Protein AF-A0A517QPN3-F1 (afdb_monomer)

pLDDT: mean 78.94, std 19.62, range [38.91, 96.12]

Nearest PDB structures (foldseek):
  7pks-assembly1_b  TM=3.932E-01  e=9.766E+00  Homo sapiens

Mean predicted aligned error: 10.91 Å

Secondary structure (DSSP, 8-state):
-PPP----------------S---HHHHHHHHH-TT--HHHHHHHHHT-HHHHHHHHHHHHHHHHHTT--PPP-SHHHHHHHHHHHHHHHHHHHHHHHHHHHHHH--

Radius of gyration: 19.63 Å; Cα contacts (8 Å, |Δi|>4): 68; chains: 1; bounding box: 35×69×55 Å

Organism: NCBI:txid2527994

Solvent-accessible surface area (backbone atoms only — not comparable to full-atom values): 6639 Å² total; per-residue (Å²): 135,89,82,78,86,78,80,80,78,79,73,83,75,76,78,73,73,82,73,68,93,60,52,43,74,67,52,52,49,58,48,69,69,41,93,83,58,52,72,67,59,54,46,59,36,32,69,69,22,70,69,56,38,49,51,46,38,52,53,29,44,48,55,29,68,75,38,99,51,94,62,82,75,83,47,64,70,51,13,49,63,72,48,32,70,71,51,48,50,54,52,52,52,52,52,50,54,50,54,54,52,53,54,68,74,75,110

Foldseek 3Di:
DDDDDDPPPPDDPPPPPPPPPPLDLVSLLVLLPDPPHDLVVSLVSQVSPPVSLVQLQVVLQVLCVVDPHPDHQDHSSSSCVSCDSVNSSVSSVVVVVVVVVVVVVVD

Structure (mmCIF, N/CA/C/O backbone):
data_AF-A0A517QPN3-F1
#
_entry.id   AF-A0A517QPN3-F1
#
loop_
_atom_site.group_PDB
_atom_site.id
_atom_site.type_symbol
_atom_site.label_atom_id
_atom_site.label_alt_id
_atom_site.label_comp_id
_atom_site.label_asym_id
_atom_site.label_entity_id
_atom_site.label_seq_id
_atom_site.pdbx_PDB_ins_code
_atom_site.Cartn_x
_atom_site.Cartn_y
_atom_site.Cartn_z
_atom_site.occupancy
_atom_site.B_iso_or_equiv
_atom_site.auth_seq_id
_atom_site.auth_comp_id
_atom_site.auth_asym_id
_atom_site.auth_atom_id
_atom_site.pdbx_PDB_model_num
ATOM 1 N N . MET A 1 1 ? -7.296 -47.149 -39.257 1.00 42.31 1 MET A N 1
ATOM 2 C CA . MET A 1 1 ? -5.956 -46.741 -38.786 1.00 42.31 1 MET A CA 1
ATOM 3 C C . MET A 1 1 ? -6.120 -45.442 -38.018 1.00 42.31 1 MET A C 1
ATOM 5 O O . MET A 1 1 ? -6.507 -44.446 -38.612 1.00 42.31 1 MET A O 1
ATOM 9 N N . SER A 1 2 ? -5.961 -45.499 -36.696 1.00 39.97 2 SER A N 1
ATOM 10 C CA . SER A 1 2 ? -6.174 -44.370 -35.786 1.00 39.97 2 SER A CA 1
ATOM 11 C C . SER A 1 2 ? -5.034 -43.365 -35.898 1.00 39.97 2 SER A C 1
ATOM 13 O O . SER A 1 2 ? -3.879 -43.724 -35.672 1.00 39.97 2 SER A O 1
ATOM 15 N N . ILE A 1 3 ? -5.358 -42.112 -36.208 1.00 51.44 3 ILE A N 1
ATOM 16 C CA . ILE A 1 3 ? -4.407 -41.003 -36.136 1.00 51.44 3 ILE A CA 1
ATOM 17 C C . ILE A 1 3 ? -4.651 -40.308 -34.797 1.00 51.44 3 ILE A C 1
ATOM 19 O O . ILE A 1 3 ? -5.764 -39.904 -34.472 1.00 51.44 3 ILE A O 1
ATOM 23 N N . LYS A 1 4 ? -3.605 -40.323 -33.975 1.00 44.41 4 LYS A N 1
ATOM 24 C CA . LYS A 1 4 ? -3.594 -39.961 -32.559 1.00 44.41 4 LYS A CA 1
ATOM 25 C C . LYS A 1 4 ? -3.857 -38.460 -32.382 1.00 44.41 4 LYS A C 1
ATOM 27 O O . LYS A 1 4 ? -3.245 -37.649 -33.067 1.00 44.41 4 LYS A O 1
ATOM 32 N N . HIS A 1 5 ? -4.719 -38.115 -31.423 1.00 43.75 5 HIS A N 1
ATOM 33 C CA . HIS A 1 5 ? -4.797 -36.776 -30.840 1.00 43.75 5 HIS A CA 1
ATOM 34 C C . HIS A 1 5 ? -3.431 -36.409 -30.256 1.00 43.75 5 HIS A C 1
ATOM 36 O O . HIS A 1 5 ? -2.996 -37.006 -29.270 1.00 43.75 5 HIS A O 1
ATOM 42 N N . THR A 1 6 ? -2.764 -35.420 -30.838 1.00 49.53 6 THR A N 1
ATOM 43 C CA . THR A 1 6 ? -1.609 -34.786 -30.208 1.00 49.53 6 THR A CA 1
ATOM 44 C C . THR A 1 6 ? -2.135 -33.654 -29.337 1.00 49.53 6 THR A C 1
ATOM 46 O O . THR A 1 6 ? -2.467 -32.573 -29.816 1.00 49.53 6 THR A O 1
ATOM 49 N N . HIS A 1 7 ? -2.275 -33.944 -28.046 1.00 43.72 7 HIS A N 1
ATOM 50 C CA . HIS A 1 7 ? -2.555 -32.968 -27.003 1.00 43.72 7 HIS A CA 1
ATOM 51 C C . HIS A 1 7 ? -1.335 -32.038 -26.925 1.00 43.72 7 HIS A C 1
ATOM 53 O O . HIS A 1 7 ? -0.278 -32.438 -26.437 1.00 43.72 7 HIS A O 1
ATOM 59 N N . HIS A 1 8 ? -1.435 -30.837 -27.500 1.00 39.69 8 HIS A N 1
ATOM 60 C CA . HIS A 1 8 ? -0.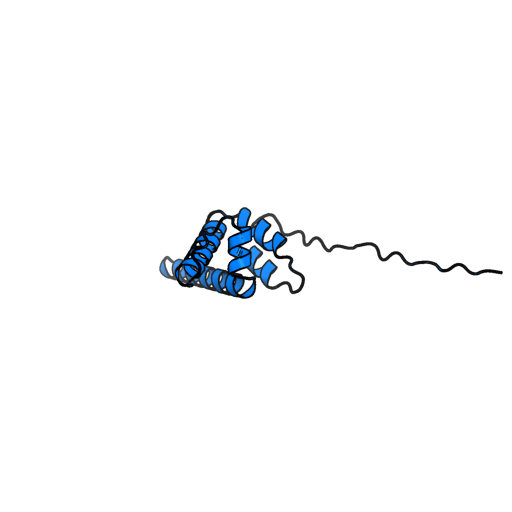380 -29.836 -27.389 1.00 39.69 8 HIS A CA 1
ATOM 61 C C . HIS A 1 8 ? -0.460 -29.257 -25.975 1.00 39.69 8 HIS A C 1
ATOM 63 O O . HIS A 1 8 ? -1.289 -28.405 -25.666 1.00 39.69 8 HIS A O 1
ATOM 69 N N . GLN A 1 9 ? 0.367 -29.815 -25.097 1.00 43.12 9 GLN A N 1
ATOM 70 C CA . GLN A 1 9 ? 0.650 -29.296 -23.772 1.00 43.12 9 GLN A CA 1
ATOM 71 C C . GLN A 1 9 ? 1.271 -27.908 -23.964 1.00 43.12 9 GLN A C 1
ATOM 73 O O . GLN A 1 9 ? 2.436 -27.784 -24.333 1.00 43.12 9 GLN A O 1
ATOM 78 N N . ALA A 1 10 ? 0.465 -26.856 -23.804 1.00 38.91 10 ALA A N 1
ATOM 79 C CA . ALA A 1 10 ? 0.967 -25.493 -23.754 1.00 38.91 10 ALA A CA 1
ATOM 80 C C . ALA A 1 10 ? 1.800 -25.371 -22.476 1.00 38.91 10 ALA A C 1
ATOM 82 O O . ALA A 1 10 ? 1.273 -25.242 -21.372 1.00 38.91 10 ALA A O 1
ATOM 83 N N . HIS A 1 11 ? 3.111 -25.520 -22.641 1.00 41.03 11 HIS A N 1
ATOM 84 C CA . HIS A 1 11 ? 4.083 -25.270 -21.599 1.00 41.03 11 HIS A CA 1
ATOM 85 C C . HIS A 1 11 ? 3.898 -23.844 -21.081 1.00 41.03 11 HIS A C 1
ATOM 87 O O . HIS A 1 11 ? 3.939 -22.870 -21.830 1.00 41.03 11 HIS A O 1
ATOM 93 N N . THR A 1 12 ? 3.689 -23.770 -19.774 1.00 47.56 12 THR A N 1
ATOM 94 C CA . THR A 1 12 ? 3.801 -22.606 -18.907 1.00 47.56 12 THR A CA 1
ATOM 95 C C . THR A 1 12 ? 5.071 -21.827 -19.237 1.00 47.56 12 THR A C 1
ATOM 97 O O . THR A 1 12 ? 6.155 -22.146 -18.757 1.00 47.56 12 THR A O 1
ATOM 100 N N . HIS A 1 13 ? 4.936 -20.772 -20.033 1.00 39.12 13 HIS A N 1
ATOM 101 C CA . HIS A 1 13 ? 5.915 -19.698 -20.073 1.00 39.12 13 HIS A CA 1
ATOM 102 C C . HIS A 1 13 ? 5.376 -18.581 -19.180 1.00 39.12 13 HIS A C 1
ATOM 104 O O . HIS A 1 13 ? 4.881 -17.562 -19.656 1.00 39.12 13 HIS A O 1
ATOM 110 N 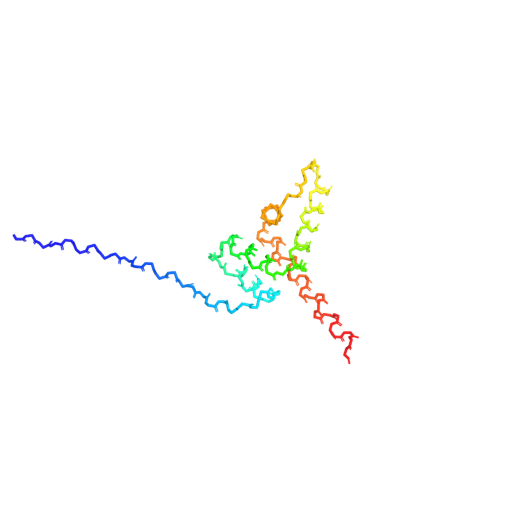N . HIS A 1 14 ? 5.418 -18.825 -17.863 1.00 42.72 14 HIS A N 1
ATOM 111 C CA . HIS A 1 14 ? 5.403 -17.747 -16.880 1.00 42.72 14 HIS A CA 1
ATOM 112 C C . HIS A 1 14 ? 6.569 -16.841 -17.264 1.00 42.72 14 HIS A C 1
ATOM 114 O O . HIS A 1 14 ? 7.732 -17.191 -17.048 1.00 42.72 14 HIS A O 1
ATOM 120 N N . GLY A 1 15 ? 6.253 -15.724 -17.914 1.00 40.78 15 GLY A N 1
ATOM 121 C CA . GLY A 1 15 ? 7.177 -14.628 -18.106 1.00 40.78 15 GLY A CA 1
ATOM 122 C C . GLY A 1 15 ? 7.523 -14.095 -16.730 1.00 40.78 15 GLY A C 1
ATOM 123 O O . GLY A 1 15 ? 6.908 -13.151 -16.256 1.00 40.78 15 GLY A O 1
ATOM 124 N N . HIS A 1 16 ? 8.489 -14.734 -16.070 1.00 44.53 16 HIS A N 1
ATOM 125 C CA . HIS A 1 16 ? 9.241 -14.112 -15.003 1.00 44.53 16 HIS A CA 1
ATOM 126 C C . HIS A 1 16 ? 9.918 -12.899 -15.633 1.00 44.53 16 HIS A C 1
ATOM 128 O O . HIS A 1 16 ? 11.021 -12.994 -16.177 1.00 44.53 16 HIS A O 1
ATOM 134 N N . HIS A 1 17 ? 9.231 -11.757 -15.597 1.00 47.84 17 HIS A N 1
ATOM 135 C CA . HIS A 1 17 ? 9.901 -10.482 -15.690 1.00 47.84 17 HIS A CA 1
ATOM 136 C C . HIS A 1 17 ? 10.967 -10.498 -14.606 1.00 47.84 17 HIS A C 1
ATOM 138 O O . HIS A 1 17 ? 10.696 -10.592 -13.410 1.00 47.84 17 HIS A O 1
ATOM 144 N N . HIS A 1 18 ? 12.208 -10.501 -15.074 1.00 43.88 18 HIS A N 1
ATOM 145 C CA . HIS A 1 18 ? 13.407 -10.363 -14.282 1.00 43.88 18 HIS A CA 1
ATOM 146 C C . HIS A 1 18 ? 13.409 -8.933 -13.722 1.00 43.88 18 HIS A C 1
ATOM 148 O O . HIS A 1 18 ? 14.155 -8.073 -14.185 1.00 43.88 18 HIS A O 1
ATOM 154 N N . LEU A 1 19 ? 12.523 -8.657 -12.762 1.00 49.38 19 LEU A N 1
ATOM 155 C CA . LEU A 1 19 ? 12.547 -7.452 -11.949 1.00 49.38 19 LEU A CA 1
ATOM 156 C C . LEU A 1 19 ? 13.835 -7.538 -11.134 1.00 49.38 19 LEU A C 1
ATOM 158 O O . LEU A 1 19 ? 13.930 -8.269 -10.145 1.00 49.38 19 LEU A O 1
ATOM 162 N N . LYS A 1 20 ? 14.877 -6.859 -11.629 1.00 43.09 20 LYS A N 1
ATOM 163 C CA . LYS A 1 20 ? 16.110 -6.621 -10.880 1.00 43.09 20 LYS A CA 1
ATOM 164 C C . LYS A 1 20 ? 15.724 -6.126 -9.486 1.00 43.09 20 LYS A C 1
ATOM 166 O O . LYS A 1 20 ? 14.800 -5.335 -9.338 1.00 43.09 20 LYS A O 1
ATOM 171 N N . ASN A 1 21 ? 16.419 -6.655 -8.486 1.00 46.25 21 ASN A N 1
ATOM 172 C CA . ASN A 1 21 ? 16.173 -6.537 -7.048 1.00 46.25 21 ASN A CA 1
ATOM 173 C C . ASN A 1 21 ? 16.294 -5.112 -6.457 1.00 46.25 21 ASN A C 1
ATOM 175 O O . ASN A 1 21 ? 16.741 -4.968 -5.326 1.00 46.25 21 ASN A O 1
ATOM 179 N N . ASP A 1 22 ? 15.854 -4.075 -7.159 1.00 50.72 22 ASP A N 1
ATOM 180 C CA . ASP A 1 22 ? 15.674 -2.736 -6.609 1.00 50.72 22 ASP A CA 1
ATOM 181 C C . ASP A 1 22 ? 14.182 -2.526 -6.357 1.00 50.72 22 ASP A C 1
ATOM 183 O O . ASP A 1 22 ? 13.447 -2.003 -7.190 1.00 50.72 22 ASP A O 1
ATOM 187 N N . ALA A 1 23 ? 13.704 -2.976 -5.197 1.00 66.00 23 ALA A N 1
ATOM 188 C CA . ALA A 1 23 ? 12.319 -2.784 -4.764 1.00 66.00 23 ALA A CA 1
ATOM 189 C C . ALA A 1 23 ? 12.071 -1.347 -4.271 1.00 66.00 23 ALA A C 1
ATOM 191 O O . ALA A 1 23 ? 11.598 -1.104 -3.160 1.00 66.00 23 ALA A O 1
ATOM 192 N N . GLY A 1 24 ? 12.462 -0.384 -5.099 1.00 82.81 24 GLY A N 1
ATOM 193 C CA . GLY A 1 24 ? 12.143 1.017 -4.916 1.00 82.81 24 GLY A CA 1
ATOM 194 C C . GLY A 1 24 ? 10.698 1.305 -5.309 1.00 82.81 24 GLY A C 1
ATOM 195 O O . GLY A 1 24 ? 10.036 0.519 -5.989 1.00 82.81 24 GLY A O 1
ATOM 196 N N . LEU A 1 25 ? 10.233 2.488 -4.916 1.00 89.19 25 LEU A N 1
ATOM 197 C CA . LEU A 1 25 ? 8.907 2.991 -5.259 1.00 89.19 25 LEU A CA 1
ATOM 198 C C . LEU A 1 25 ? 8.572 2.884 -6.765 1.00 89.19 25 LEU A C 1
ATOM 200 O O . LEU A 1 25 ? 7.462 2.449 -7.065 1.00 89.19 25 LEU A O 1
ATOM 204 N N . PRO A 1 26 ? 9.489 3.180 -7.715 1.00 90.12 26 PRO A N 1
ATOM 205 C CA . PRO A 1 26 ? 9.204 3.013 -9.141 1.00 90.12 26 PRO A CA 1
ATOM 206 C C . PRO A 1 26 ? 8.868 1.570 -9.538 1.00 90.12 26 PRO A C 1
ATOM 208 O O . PRO A 1 26 ? 7.866 1.349 -10.202 1.00 90.12 26 PRO A O 1
ATOM 211 N N . ALA A 1 27 ? 9.630 0.581 -9.061 1.00 89.31 27 ALA A N 1
ATOM 212 C CA . ALA A 1 27 ? 9.423 -0.822 -9.429 1.00 89.31 27 ALA A CA 1
ATOM 213 C C . ALA A 1 27 ? 8.085 -1.382 -8.916 1.00 89.31 27 ALA A C 1
ATOM 215 O O . ALA A 1 27 ? 7.470 -2.228 -9.557 1.00 89.31 27 ALA A O 1
ATOM 216 N N . ILE A 1 28 ? 7.624 -0.914 -7.752 1.00 91.62 28 ILE A N 1
ATOM 217 C CA . ILE A 1 28 ? 6.332 -1.326 -7.187 1.00 91.62 28 ILE A CA 1
ATOM 218 C C . ILE A 1 28 ? 5.170 -0.672 -7.945 1.00 91.62 28 ILE A C 1
ATOM 220 O O . ILE A 1 28 ? 4.123 -1.296 -8.097 1.00 91.62 28 ILE A O 1
ATOM 224 N N . LEU A 1 29 ? 5.347 0.561 -8.427 1.00 92.00 29 LEU A N 1
ATOM 225 C CA . LEU A 1 29 ? 4.362 1.224 -9.283 1.00 92.00 29 LEU A CA 1
ATOM 226 C C . LEU A 1 29 ? 4.243 0.515 -10.633 1.00 92.00 29 LEU A C 1
ATOM 228 O O . LEU A 1 29 ? 3.130 0.170 -11.012 1.00 92.00 29 LEU A O 1
ATOM 232 N N . ASP A 1 30 ? 5.366 0.191 -11.278 1.00 90.69 30 ASP A N 1
ATOM 233 C CA . ASP A 1 30 ? 5.373 -0.575 -12.533 1.00 90.69 30 ASP A CA 1
ATOM 234 C C . ASP A 1 30 ? 4.647 -1.922 -12.368 1.00 90.69 30 ASP A C 1
ATOM 236 O O . ASP A 1 30 ? 3.878 -2.345 -13.228 1.00 90.69 30 ASP A O 1
ATOM 240 N N . LEU A 1 31 ? 4.847 -2.585 -11.224 1.00 90.12 31 LEU A N 1
ATOM 241 C CA . LEU A 1 31 ? 4.162 -3.831 -10.890 1.00 90.12 31 LEU A CA 1
ATOM 242 C C . LEU A 1 31 ? 2.644 -3.640 -10.712 1.00 90.12 31 LEU A C 1
ATOM 244 O O . LEU A 1 31 ? 1.874 -4.504 -11.107 1.00 90.12 31 LEU A O 1
ATOM 248 N N . LEU A 1 32 ? 2.200 -2.524 -10.129 1.00 8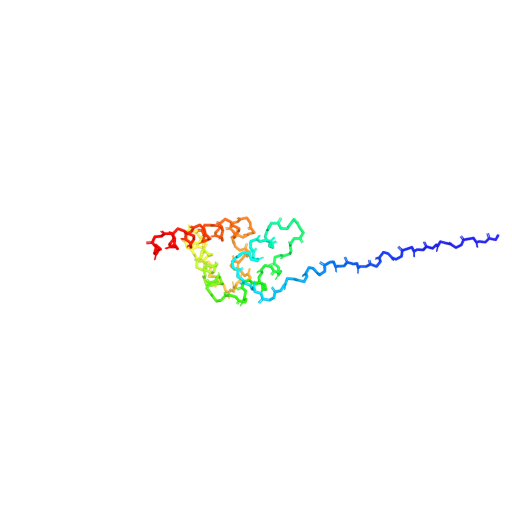9.31 32 LEU A N 1
ATOM 249 C CA . LEU A 1 32 ? 0.777 -2.210 -9.934 1.00 89.31 32 LEU A CA 1
ATOM 250 C C . LEU A 1 32 ? 0.059 -1.775 -11.219 1.00 89.31 32 LEU A C 1
ATOM 252 O O . LEU A 1 32 ? -1.170 -1.839 -11.272 1.00 89.31 32 LEU A O 1
ATOM 256 N N . GLU A 1 33 ? 0.801 -1.332 -12.233 1.00 89.19 33 GLU A N 1
ATOM 257 C CA . GLU A 1 33 ? 0.273 -1.022 -13.565 1.00 89.19 33 GLU A CA 1
ATOM 258 C C . GLU A 1 33 ? 0.051 -2.283 -14.420 1.00 89.19 33 GLU A C 1
ATOM 260 O O . GLU A 1 33 ? -0.712 -2.245 -15.390 1.00 89.19 33 GLU A O 1
ATOM 265 N N . ASP A 1 34 ? 0.660 -3.417 -14.053 1.00 88.69 34 ASP A N 1
ATOM 266 C CA . ASP A 1 34 ? 0.451 -4.690 -14.740 1.00 88.69 34 ASP A CA 1
ATOM 267 C C . ASP A 1 34 ? -0.943 -5.265 -14.435 1.00 88.69 34 ASP A C 1
ATOM 269 O O . ASP A 1 34 ? -1.283 -5.624 -13.309 1.00 88.69 34 ASP A O 1
ATOM 273 N N . THR A 1 35 ? -1.760 -5.413 -15.479 1.00 78.69 35 THR A N 1
ATOM 274 C CA . THR A 1 35 ? -3.118 -5.976 -15.392 1.00 78.69 35 THR A CA 1
ATOM 275 C C . THR A 1 35 ? -3.177 -7.426 -14.900 1.00 78.69 35 THR A C 1
ATOM 277 O O . THR A 1 35 ? -4.249 -7.877 -14.494 1.00 78.69 35 THR A O 1
ATOM 280 N N . ALA A 1 36 ? -2.062 -8.159 -14.950 1.00 86.50 36 ALA A N 1
ATOM 281 C CA . ALA A 1 36 ? -1.950 -9.540 -14.489 1.00 86.50 36 ALA A CA 1
ATOM 282 C C . ALA A 1 36 ? -1.287 -9.665 -13.106 1.00 86.50 36 ALA A C 1
ATOM 284 O O . ALA A 1 36 ? -1.029 -10.784 -12.663 1.00 86.50 36 ALA A O 1
ATOM 285 N N . VAL A 1 37 ? -1.007 -8.549 -12.424 1.00 87.31 37 VAL A N 1
ATOM 286 C CA . VAL A 1 37 ? -0.311 -8.565 -11.137 1.00 87.31 37 VAL A CA 1
ATOM 287 C C . VAL A 1 37 ? -1.091 -9.310 -10.058 1.00 87.31 37 VAL A C 1
ATOM 289 O O . VAL A 1 37 ? -2.276 -9.060 -9.814 1.00 87.31 37 VAL A O 1
ATOM 292 N N . GLU A 1 38 ? -0.397 -10.187 -9.336 1.00 89.69 38 GLU A N 1
ATOM 293 C CA . GLU A 1 38 ? -0.937 -10.799 -8.132 1.00 89.69 38 GLU A CA 1
ATOM 294 C C . GLU A 1 38 ? -0.626 -9.948 -6.895 1.00 89.69 38 GLU A C 1
ATOM 296 O O . GLU A 1 38 ? 0.468 -9.409 -6.716 1.00 89.69 38 GLU A O 1
ATOM 301 N N . MET A 1 39 ? -1.583 -9.870 -5.966 1.00 89.44 39 MET A N 1
ATOM 302 C CA . MET A 1 39 ? -1.409 -9.114 -4.719 1.00 89.44 39 MET A CA 1
ATOM 303 C C . MET A 1 39 ? -0.180 -9.578 -3.917 1.00 89.44 39 MET A C 1
ATOM 305 O O . MET A 1 39 ? 0.471 -8.763 -3.264 1.00 89.44 39 MET A O 1
ATOM 309 N N . ASP A 1 40 ? 0.159 -10.870 -3.975 1.00 90.69 40 ASP A N 1
ATOM 310 C CA . ASP A 1 40 ? 1.328 -11.423 -3.286 1.00 90.69 40 ASP A CA 1
ATOM 311 C C . ASP A 1 40 ? 2.662 -10.950 -3.903 1.00 90.69 40 ASP A C 1
ATOM 313 O O . ASP A 1 40 ? 3.635 -10.783 -3.166 1.00 90.69 40 ASP A O 1
ATOM 317 N N . ASP A 1 41 ? 2.724 -10.633 -5.201 1.00 90.44 41 ASP A N 1
ATOM 318 C CA . ASP A 1 41 ? 3.916 -10.026 -5.819 1.00 90.44 41 ASP A CA 1
ATOM 319 C C . ASP A 1 41 ? 4.160 -8.607 -5.311 1.00 90.44 41 ASP A C 1
ATOM 321 O O . ASP A 1 41 ? 5.291 -8.227 -4.980 1.00 90.44 41 ASP A O 1
ATOM 325 N N . VAL A 1 42 ? 3.079 -7.836 -5.188 1.00 91.62 42 VAL A N 1
ATOM 326 C CA . VAL A 1 42 ? 3.118 -6.477 -4.643 1.00 91.62 42 VAL A CA 1
ATOM 327 C C . VAL A 1 42 ? 3.557 -6.508 -3.184 1.00 91.62 42 VAL A C 1
ATOM 329 O O . VAL A 1 42 ? 4.431 -5.737 -2.789 1.00 91.62 42 VAL A O 1
ATOM 332 N N . ILE A 1 43 ? 3.011 -7.431 -2.386 1.00 94.00 43 ILE A N 1
ATOM 333 C CA . ILE A 1 43 ? 3.404 -7.608 -0.983 1.00 94.00 43 ILE A CA 1
ATOM 334 C C . ILE A 1 43 ? 4.891 -7.953 -0.885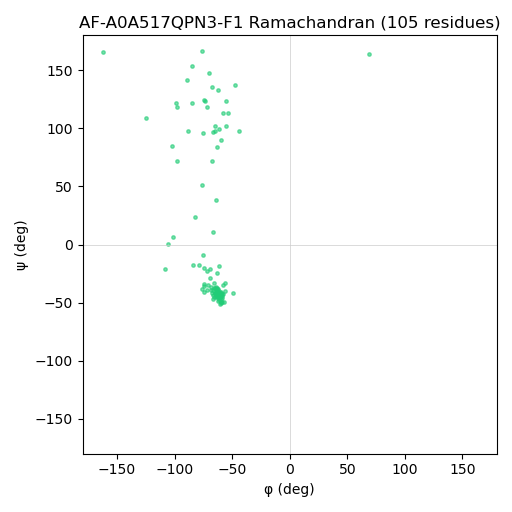 1.00 94.00 43 ILE A C 1
ATOM 336 O O . ILE A 1 43 ? 5.608 -7.267 -0.162 1.00 94.00 43 ILE A O 1
ATOM 340 N N . ARG A 1 44 ? 5.379 -8.940 -1.649 1.00 92.50 44 ARG A N 1
ATOM 341 C CA . ARG A 1 44 ? 6.805 -9.314 -1.654 1.00 92.50 44 ARG A CA 1
ATOM 342 C C . ARG A 1 44 ? 7.714 -8.147 -2.023 1.00 92.50 44 ARG A C 1
ATOM 344 O O . ARG A 1 44 ? 8.822 -8.042 -1.503 1.00 92.50 44 ARG A O 1
ATOM 351 N N . SER A 1 45 ? 7.266 -7.276 -2.921 1.00 91.44 45 SER A N 1
ATOM 352 C CA . SER A 1 45 ? 8.027 -6.090 -3.315 1.00 91.44 45 SER A CA 1
ATOM 353 C C . SER A 1 45 ? 8.005 -5.015 -2.225 1.00 91.44 45 SER A C 1
ATOM 355 O O . SER A 1 45 ? 9.048 -4.453 -1.907 1.00 91.44 45 SER A O 1
ATOM 357 N N . LEU A 1 46 ? 6.864 -4.790 -1.570 1.00 92.44 46 LEU A N 1
ATOM 358 C CA . LEU A 1 46 ? 6.758 -3.879 -0.427 1.00 92.44 46 LEU A CA 1
ATOM 359 C C . LEU A 1 46 ? 7.589 -4.343 0.779 1.00 92.44 46 LEU A C 1
ATOM 361 O O . LEU A 1 46 ? 8.174 -3.509 1.460 1.00 92.44 46 LEU A O 1
ATOM 365 N N . GLU A 1 47 ? 7.676 -5.649 1.046 1.00 93.12 47 GLU A N 1
ATOM 366 C CA . GLU A 1 47 ? 8.472 -6.204 2.157 1.00 93.12 47 GLU A CA 1
ATOM 367 C C . GLU A 1 47 ? 9.972 -5.931 2.018 1.00 93.12 47 GLU A C 1
ATOM 369 O O . GLU A 1 47 ? 10.684 -5.870 3.018 1.00 93.12 47 GLU A O 1
ATOM 374 N N . LYS A 1 48 ? 10.454 -5.715 0.791 1.00 92.12 48 LYS A N 1
ATOM 375 C CA . LYS A 1 48 ? 11.847 -5.337 0.525 1.00 92.12 48 LYS A CA 1
ATOM 376 C C . LYS A 1 48 ? 12.142 -3.866 0.864 1.00 92.12 48 LYS A C 1
ATOM 378 O O . LYS A 1 48 ? 13.306 -3.478 0.852 1.00 92.12 48 LYS A O 1
ATOM 383 N N . SER A 1 49 ? 11.124 -3.054 1.173 1.00 90.06 49 SER A N 1
ATOM 384 C CA . SER A 1 49 ? 11.265 -1.647 1.562 1.00 90.06 49 SER A CA 1
ATOM 385 C C . SER A 1 49 ? 10.592 -1.371 2.909 1.00 90.06 49 SER A C 1
ATOM 387 O O . SER A 1 49 ? 9.366 -1.312 3.027 1.00 90.06 49 SER A O 1
ATOM 389 N N . GLU A 1 50 ? 11.393 -1.139 3.950 1.00 91.62 50 GLU A N 1
ATOM 390 C CA . GLU A 1 50 ? 10.886 -0.800 5.289 1.00 91.62 50 GLU A CA 1
ATOM 391 C C . GLU A 1 50 ? 10.045 0.487 5.278 1.00 91.62 50 GLU A C 1
ATOM 393 O O . GLU A 1 50 ? 8.971 0.549 5.879 1.00 91.62 50 GLU A O 1
ATOM 398 N N . THR A 1 51 ? 10.482 1.502 4.530 1.00 91.06 51 THR A N 1
ATOM 399 C CA . THR A 1 51 ? 9.761 2.773 4.403 1.00 91.06 51 THR A CA 1
ATOM 400 C C . THR A 1 51 ? 8.388 2.579 3.763 1.00 91.06 51 THR A C 1
ATOM 402 O O . THR A 1 51 ? 7.385 3.048 4.302 1.00 91.06 51 THR A O 1
ATOM 405 N N . LEU A 1 52 ? 8.312 1.861 2.637 1.00 93.56 52 LEU A N 1
ATOM 406 C CA . LEU A 1 52 ? 7.046 1.668 1.926 1.00 93.56 52 LEU A CA 1
ATOM 407 C C . LEU A 1 52 ? 6.112 0.721 2.681 1.00 93.56 52 LEU A C 1
ATOM 409 O O . LEU A 1 52 ? 4.915 0.985 2.773 1.00 93.56 52 LEU A O 1
ATOM 413 N N . SER A 1 53 ? 6.639 -0.344 3.284 1.00 94.19 53 SER A N 1
ATOM 414 C CA . SER A 1 53 ? 5.833 -1.233 4.127 1.00 94.19 53 SER A CA 1
ATOM 415 C C . SER A 1 53 ? 5.262 -0.514 5.356 1.00 94.19 53 SER A C 1
ATOM 417 O O . SER A 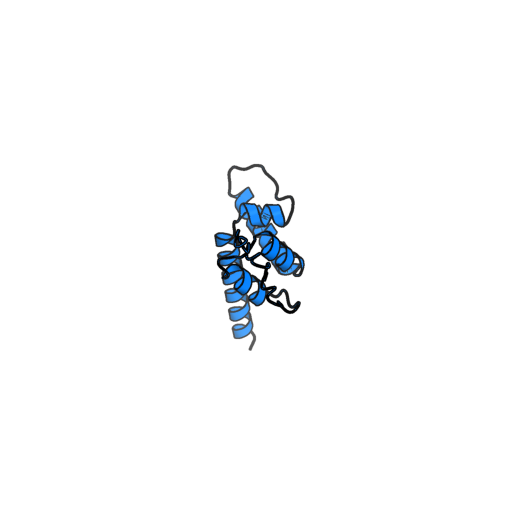1 53 ? 4.100 -0.736 5.705 1.00 94.19 53 SER A O 1
ATOM 419 N N . THR A 1 54 ? 6.022 0.395 5.974 1.00 94.88 54 THR A N 1
ATOM 420 C CA . THR A 1 54 ? 5.543 1.237 7.084 1.00 94.88 54 THR A CA 1
ATOM 421 C C . THR A 1 54 ? 4.467 2.220 6.630 1.00 94.88 54 THR A C 1
ATOM 423 O O . THR A 1 54 ? 3.433 2.343 7.292 1.00 94.88 54 THR A O 1
ATOM 426 N N . LEU A 1 55 ? 4.659 2.873 5.479 1.00 95.06 55 LEU A N 1
ATOM 427 C CA . LEU A 1 55 ? 3.672 3.777 4.882 1.00 95.06 55 LEU A CA 1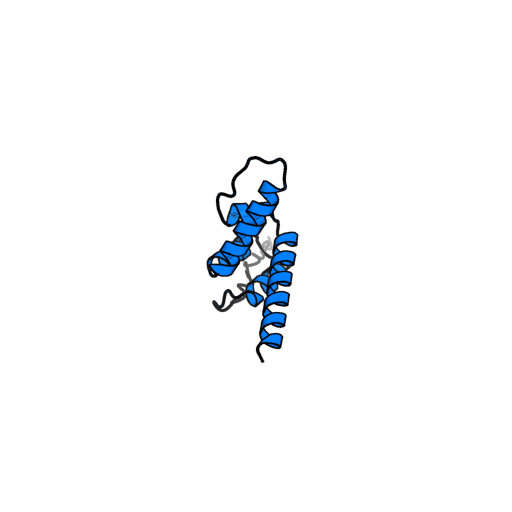
ATOM 428 C C . LEU A 1 55 ? 2.338 3.059 4.639 1.00 95.06 55 LEU A C 1
ATOM 430 O O . LEU A 1 55 ? 1.286 3.530 5.066 1.00 95.06 55 LEU A O 1
ATOM 434 N N . VAL A 1 56 ? 2.387 1.882 4.013 1.00 96.12 56 VAL A N 1
ATOM 435 C CA . VAL A 1 56 ? 1.199 1.075 3.703 1.00 96.12 56 VAL A CA 1
ATOM 436 C C . VAL A 1 56 ? 0.467 0.634 4.970 1.00 96.12 56 VAL A C 1
ATOM 438 O O . VAL A 1 56 ? -0.761 0.712 5.026 1.00 96.12 56 VAL A O 1
ATOM 441 N N . ARG A 1 57 ? 1.191 0.203 6.012 1.00 95.31 57 ARG A N 1
ATOM 442 C CA . ARG A 1 57 ? 0.572 -0.137 7.305 1.00 95.31 57 ARG A CA 1
ATOM 443 C C . ARG A 1 57 ? -0.091 1.074 7.952 1.00 95.31 57 ARG A C 1
ATOM 445 O O . ARG A 1 57 ? -1.227 0.959 8.398 1.00 95.31 57 ARG A O 1
ATOM 452 N N . THR A 1 58 ? 0.584 2.219 7.951 1.00 94.81 58 THR A N 1
ATOM 453 C CA . THR A 1 58 ? 0.067 3.461 8.542 1.00 94.81 58 THR A CA 1
ATOM 454 C C . THR A 1 58 ? -1.216 3.917 7.848 1.00 94.81 58 THR A C 1
ATOM 456 O O . THR A 1 58 ? -2.200 4.229 8.518 1.00 94.81 58 THR A O 1
ATOM 459 N N . GLU A 1 59 ? -1.252 3.894 6.513 1.00 94.62 59 GLU A N 1
ATOM 460 C CA . GLU A 1 59 ? -2.463 4.235 5.758 1.00 94.62 59 GLU A CA 1
ATOM 461 C C . GLU A 1 59 ? -3.595 3.234 6.039 1.00 94.62 59 GLU A C 1
ATOM 463 O O . GLU A 1 59 ? -4.736 3.636 6.261 1.00 94.62 59 GLU A O 1
ATOM 468 N N . ALA A 1 60 ? -3.299 1.932 6.115 1.00 93.56 60 ALA A N 1
ATOM 469 C CA . ALA A 1 60 ? -4.307 0.931 6.463 1.00 93.56 60 ALA A CA 1
ATOM 470 C C . ALA A 1 60 ? -4.863 1.124 7.884 1.00 93.56 60 ALA A C 1
ATOM 472 O O . ALA A 1 60 ? -6.071 1.015 8.094 1.00 93.56 60 ALA A O 1
ATOM 473 N N . GLU A 1 61 ? -4.013 1.450 8.860 1.00 92.94 61 GLU A N 1
ATOM 474 C CA . GLU A 1 61 ? -4.447 1.775 10.220 1.00 92.94 61 GLU A CA 1
ATOM 475 C C . GLU A 1 61 ? -5.302 3.040 10.257 1.00 92.94 61 GLU A C 1
ATOM 477 O O . GLU A 1 61 ? -6.274 3.098 11.009 1.00 92.94 61 GLU A O 1
ATOM 482 N N . SER A 1 62 ? -4.960 4.043 9.448 1.00 92.31 62 SER A N 1
ATOM 483 C CA . SER A 1 62 ? -5.752 5.264 9.295 1.00 92.31 62 SER A CA 1
ATOM 484 C C . SER A 1 62 ? -7.144 4.947 8.745 1.00 92.31 62 SER A C 1
ATOM 486 O O . SER A 1 62 ? -8.147 5.347 9.336 1.00 92.31 62 SER A O 1
ATOM 488 N N . VAL A 1 63 ? -7.224 4.137 7.682 1.00 89.31 63 VAL A N 1
ATOM 489 C CA . VAL A 1 63 ? -8.495 3.672 7.101 1.00 89.31 63 VAL A CA 1
ATOM 490 C C . VAL A 1 63 ? -9.327 2.904 8.126 1.00 89.31 63 VAL A C 1
ATOM 492 O O . VAL A 1 63 ? -10.527 3.149 8.244 1.00 89.31 63 VAL A O 1
ATOM 495 N N . VAL A 1 64 ? -8.705 2.013 8.899 1.00 89.81 64 VAL A N 1
ATOM 496 C CA . VAL A 1 64 ? -9.371 1.288 9.988 1.00 89.81 64 VAL A CA 1
ATOM 497 C C . VAL A 1 64 ? -9.913 2.248 11.042 1.00 89.81 64 VAL A C 1
ATOM 499 O O . VAL A 1 64 ? -11.088 2.150 11.371 1.00 89.81 64 VAL A O 1
ATOM 502 N N . LYS A 1 65 ? -9.087 3.172 11.553 1.00 88.38 65 LYS A N 1
ATOM 503 C CA . LYS A 1 65 ? -9.463 4.126 12.612 1.00 88.38 65 LYS A CA 1
ATOM 504 C C . LYS A 1 65 ? -10.577 5.072 12.167 1.00 88.38 65 LYS A C 1
ATOM 506 O O . LYS A 1 65 ? -11.434 5.425 12.970 1.00 88.38 65 LYS A O 1
ATOM 511 N N . ALA A 1 66 ? -10.550 5.493 10.904 1.00 86.31 66 ALA A N 1
ATOM 512 C CA . ALA A 1 66 ? -11.593 6.320 10.306 1.00 86.31 66 ALA A CA 1
ATOM 513 C C . ALA A 1 66 ? -12.888 5.533 10.056 1.00 86.31 66 ALA A C 1
ATOM 515 O O . ALA A 1 66 ? -13.968 6.117 9.957 1.00 86.31 66 ALA A O 1
ATOM 516 N N . SER A 1 67 ? -12.791 4.210 9.952 1.00 80.44 67 SER A N 1
ATOM 517 C CA . SER A 1 67 ? -13.946 3.336 9.838 1.00 80.44 67 SER A CA 1
ATOM 518 C C . SER A 1 67 ? -14.505 3.002 11.225 1.00 80.44 67 SER A C 1
ATOM 520 O O . SER A 1 67 ? -13.781 2.908 12.207 1.00 80.44 67 SER A O 1
ATOM 522 N N . VAL A 1 68 ? -15.800 2.695 11.322 1.00 73.12 68 VAL A N 1
ATOM 523 C CA . VAL A 1 68 ? -16.429 2.141 12.549 1.00 73.12 68 VAL A CA 1
ATOM 524 C C . VAL A 1 68 ? -15.934 0.721 12.908 1.00 73.12 68 VAL A C 1
ATOM 526 O O . VAL A 1 68 ? -16.496 0.051 13.774 1.00 73.12 68 VAL A O 1
ATOM 529 N N . PHE A 1 69 ? -14.878 0.236 12.248 1.00 65.44 69 PHE A N 1
ATOM 530 C CA . PHE A 1 69 ? -14.281 -1.071 12.485 1.00 65.44 69 PHE A CA 1
ATOM 531 C C . PHE A 1 69 ? -13.280 -1.010 13.641 1.00 65.44 69 PHE A C 1
ATOM 533 O O . PHE A 1 69 ? -12.252 -0.352 13.567 1.00 65.44 69 PHE A O 1
ATOM 540 N N . THR A 1 70 ? -13.507 -1.812 14.677 1.00 65.75 70 THR A N 1
ATOM 541 C CA . THR A 1 70 ? -12.594 -1.966 15.824 1.00 65.75 70 THR A CA 1
ATOM 542 C C . THR A 1 70 ? -11.442 -2.952 15.555 1.00 65.75 70 THR A C 1
ATOM 544 O O . THR A 1 70 ? -10.945 -3.589 16.482 1.00 65.75 70 THR A O 1
ATOM 547 N N . ARG A 1 71 ? -11.067 -3.190 14.289 1.00 73.94 71 ARG A N 1
ATOM 548 C CA . ARG A 1 71 ? -10.123 -4.259 13.905 1.00 73.94 71 ARG A CA 1
ATOM 549 C C . ARG A 1 71 ? -8.717 -3.724 13.693 1.00 73.94 71 ARG A C 1
ATOM 551 O O . ARG A 1 71 ? -8.508 -2.950 12.781 1.00 73.94 71 ARG A O 1
ATOM 558 N N . GLU A 1 72 ? -7.738 -4.228 14.430 1.00 85.50 72 GLU A N 1
ATOM 559 C CA . GLU A 1 72 ? -6.331 -3.855 14.237 1.00 85.50 72 GLU A CA 1
ATOM 560 C C . GLU A 1 72 ? -5.737 -4.401 12.926 1.00 85.50 72 GLU A C 1
ATOM 562 O O . GLU A 1 72 ? -6.071 -5.504 12.468 1.00 85.50 72 GLU A O 1
ATOM 567 N N . VAL A 1 73 ? -4.800 -3.645 12.345 1.00 91.00 73 VAL A N 1
ATOM 568 C CA . VAL A 1 73 ? -3.956 -4.106 11.236 1.00 91.00 73 VAL A CA 1
ATOM 569 C C . VAL A 1 73 ? -2.909 -5.067 11.802 1.00 91.00 73 VAL A C 1
ATOM 571 O O . VAL A 1 73 ? -2.179 -4.734 12.725 1.00 91.00 73 VAL A O 1
ATOM 574 N N . LYS A 1 74 ? -2.842 -6.289 11.262 1.00 91.50 74 LYS A N 1
ATOM 575 C CA . LYS A 1 74 ? -2.061 -7.398 11.860 1.00 91.50 74 LYS A CA 1
ATOM 576 C C . LYS A 1 74 ? -0.797 -7.755 11.088 1.00 91.50 74 LYS A C 1
ATOM 578 O O . LYS A 1 74 ? 0.091 -8.413 11.615 1.00 91.50 74 LYS A O 1
ATOM 583 N N . SER A 1 75 ? -0.746 -7.395 9.812 1.00 94.31 75 SER A N 1
ATOM 584 C CA . SER A 1 75 ? 0.350 -7.728 8.908 1.00 94.31 75 SER A CA 1
ATOM 585 C C . SER A 1 75 ? 0.313 -6.813 7.691 1.00 94.31 75 SER A C 1
ATOM 587 O O . SER A 1 75 ? -0.702 -6.166 7.424 1.00 94.31 75 SER A O 1
ATOM 589 N N . LEU A 1 76 ? 1.400 -6.794 6.917 1.00 93.81 76 LEU A N 1
ATOM 590 C CA . LEU A 1 76 ? 1.435 -6.053 5.657 1.00 93.81 76 LEU A CA 1
ATOM 591 C C . LEU A 1 76 ? 0.423 -6.609 4.645 1.00 93.81 76 LEU A C 1
ATOM 593 O O . LEU A 1 76 ? -0.288 -5.839 4.014 1.00 93.81 76 LEU A O 1
ATOM 597 N N . LYS A 1 77 ? 0.273 -7.937 4.562 1.00 95.06 77 LYS A N 1
ATOM 598 C CA . LYS A 1 77 ? -0.765 -8.574 3.736 1.00 95.06 77 LYS A CA 1
ATOM 599 C C . LYS A 1 77 ? -2.174 -8.123 4.127 1.00 95.06 77 LYS A C 1
ATOM 601 O O . LYS A 1 77 ? -2.984 -7.835 3.253 1.00 95.06 77 LYS A O 1
ATOM 606 N N . HIS A 1 78 ? -2.461 -8.020 5.429 1.00 93.38 78 HIS A N 1
ATOM 607 C CA . HIS A 1 78 ? -3.741 -7.493 5.906 1.00 93.38 78 HIS A CA 1
ATOM 608 C C . HIS A 1 78 ? -3.907 -6.013 5.529 1.00 93.38 78 HIS A C 1
ATOM 610 O O . HIS A 1 78 ? -4.972 -5.633 5.056 1.00 93.38 78 HIS A O 1
ATOM 616 N N . ALA A 1 79 ? -2.854 -5.201 5.665 1.00 94.31 79 ALA A N 1
ATOM 617 C CA . ALA A 1 79 ? -2.867 -3.796 5.260 1.00 94.31 79 ALA A CA 1
ATOM 618 C C . ALA A 1 79 ? -3.170 -3.627 3.760 1.00 94.31 79 ALA A C 1
ATOM 620 O O . ALA A 1 79 ? -4.084 -2.894 3.395 1.00 94.31 79 ALA A O 1
ATOM 621 N N . VAL A 1 80 ? -2.467 -4.364 2.894 1.00 94.44 80 VAL A N 1
ATOM 622 C CA . VAL A 1 80 ? -2.688 -4.337 1.439 1.00 94.44 80 VAL A CA 1
ATOM 623 C C . VAL A 1 80 ? -4.104 -4.791 1.085 1.00 94.44 80 V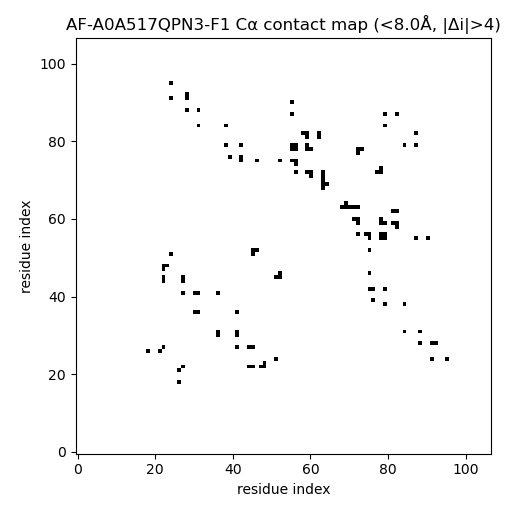AL A C 1
ATOM 625 O O . VAL A 1 80 ? -4.747 -4.163 0.251 1.00 94.44 80 VAL A O 1
ATOM 628 N N . ALA A 1 81 ? -4.633 -5.820 1.753 1.00 92.25 81 ALA A N 1
ATOM 629 C CA . ALA A 1 81 ? -6.006 -6.273 1.536 1.00 92.25 81 ALA A CA 1
ATOM 630 C C . ALA A 1 81 ? -7.059 -5.228 1.951 1.00 92.25 81 ALA A C 1
ATOM 632 O O . ALA A 1 81 ? -8.080 -5.098 1.282 1.00 92.25 81 ALA A O 1
ATOM 633 N N . LEU A 1 82 ? -6.819 -4.483 3.038 1.00 91.62 82 LEU A N 1
ATOM 634 C CA . LEU A 1 82 ? -7.717 -3.419 3.505 1.00 91.62 82 LEU A CA 1
ATOM 635 C C . LEU A 1 82 ? -7.744 -2.224 2.550 1.00 91.62 82 LEU A C 1
ATOM 637 O O . LEU A 1 82 ? -8.799 -1.635 2.333 1.00 91.62 82 LEU A O 1
ATOM 641 N N . LEU A 1 83 ? -6.590 -1.863 1.988 1.00 92.19 83 LEU A N 1
ATOM 642 C CA . LEU A 1 83 ? -6.496 -0.779 1.013 1.00 92.19 83 LEU A CA 1
ATOM 643 C C . LEU A 1 83 ? -7.018 -1.213 -0.363 1.00 92.19 83 LEU A C 1
ATOM 645 O O . LEU A 1 83 ? -7.665 -0.432 -1.061 1.00 92.19 83 LEU A O 1
ATOM 649 N N . GLY A 1 84 ? -6.748 -2.457 -0.754 1.00 92.25 84 GLY A N 1
ATOM 650 C CA . GLY A 1 84 ? -6.891 -2.916 -2.129 1.00 92.25 84 GLY A CA 1
ATOM 651 C C . GLY A 1 84 ? -5.848 -2.282 -3.060 1.00 92.25 84 GLY A C 1
ATOM 652 O O . GLY A 1 84 ? -5.214 -1.273 -2.739 1.00 92.25 84 GLY A O 1
ATOM 653 N N . LEU A 1 85 ? -5.679 -2.868 -4.250 1.00 89.56 85 LEU A N 1
ATOM 654 C CA . LEU A 1 85 ? -4.644 -2.444 -5.202 1.00 89.56 85 LEU A CA 1
ATOM 655 C C . LEU A 1 85 ? -4.843 -1.002 -5.691 1.00 89.56 85 LEU A C 1
ATOM 657 O O . LEU A 1 85 ? -3.878 -0.251 -5.771 1.00 89.56 85 LEU A O 1
ATOM 661 N N . ASN A 1 86 ? -6.088 -0.572 -5.921 1.00 90.94 86 ASN A N 1
ATOM 662 C CA . ASN A 1 86 ? -6.373 0.784 -6.406 1.00 90.94 86 ASN A CA 1
ATOM 663 C C . ASN A 1 86 ? -5.954 1.868 -5.406 1.00 90.94 86 ASN A C 1
ATOM 665 O O . ASN A 1 86 ? -5.342 2.865 -5.788 1.00 90.94 86 ASN A O 1
ATOM 669 N N . ARG A 1 87 ? -6.272 1.691 -4.116 1.00 93.06 87 ARG A N 1
ATOM 670 C CA . ARG A 1 87 ? -5.900 2.680 -3.096 1.00 93.06 87 ARG A CA 1
ATOM 671 C C . ARG A 1 87 ? -4.414 2.621 -2.775 1.00 93.06 87 ARG A C 1
ATOM 673 O O . ARG A 1 87 ? -3.811 3.666 -2.554 1.00 93.06 87 ARG A O 1
ATOM 680 N N . LEU A 1 88 ? -3.826 1.426 -2.792 1.00 95.25 88 LEU A N 1
ATOM 681 C CA . LEU A 1 88 ? -2.383 1.259 -2.678 1.00 95.25 88 LEU A CA 1
ATOM 682 C C . LEU A 1 88 ? -1.649 1.992 -3.809 1.00 95.25 88 LEU A C 1
ATOM 684 O O . LEU A 1 88 ? -0.713 2.737 -3.541 1.00 95.25 88 LEU A O 1
ATOM 688 N N . HIS A 1 89 ? -2.107 1.846 -5.053 1.00 94.25 89 HIS A N 1
ATOM 689 C CA . HIS A 1 89 ? -1.534 2.547 -6.196 1.00 94.25 89 HIS A CA 1
ATOM 690 C C . HIS A 1 89 ? -1.608 4.069 -6.014 1.00 94.25 89 HIS A C 1
ATOM 692 O O . HIS A 1 89 ? -0.587 4.749 -6.099 1.00 94.25 89 HIS A O 1
ATOM 698 N N . ALA A 1 90 ? -2.780 4.601 -5.652 1.00 95.38 90 ALA A N 1
ATOM 699 C CA . ALA A 1 90 ? -2.950 6.032 -5.400 1.00 95.38 90 ALA A CA 1
ATOM 700 C C . ALA A 1 90 ? -2.023 6.562 -4.286 1.00 95.38 90 ALA A C 1
ATOM 702 O O . ALA A 1 90 ? -1.419 7.623 -4.440 1.00 95.38 90 ALA A O 1
ATOM 703 N N . LEU A 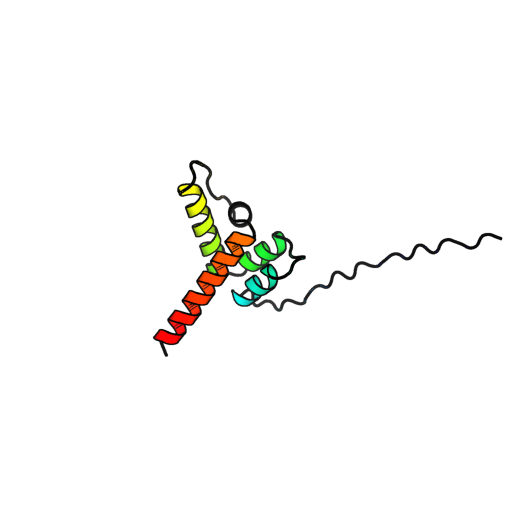1 91 ? -1.874 5.811 -3.189 1.00 95.81 91 LEU A N 1
ATOM 704 C CA . LEU A 1 91 ? -0.964 6.144 -2.088 1.00 95.81 91 LEU A CA 1
ATOM 705 C C . LEU A 1 91 ? 0.491 6.244 -2.567 1.00 95.81 91 LEU A C 1
ATOM 707 O O . LEU A 1 91 ? 1.192 7.202 -2.245 1.00 95.81 91 LEU A O 1
ATOM 711 N N . LEU A 1 92 ? 0.948 5.262 -3.343 1.00 94.69 92 LEU A N 1
ATOM 712 C CA . LEU A 1 92 ? 2.329 5.196 -3.815 1.00 94.69 92 LEU A CA 1
ATOM 713 C C . LEU A 1 92 ? 2.634 6.266 -4.879 1.00 94.69 92 LEU A C 1
ATOM 715 O O . LEU A 1 92 ? 3.721 6.843 -4.868 1.00 94.69 92 LEU A O 1
ATOM 719 N N . VAL A 1 93 ? 1.669 6.613 -5.736 1.00 95.00 93 VAL A N 1
ATOM 720 C CA . VAL A 1 93 ? 1.794 7.747 -6.671 1.00 95.00 93 VAL A CA 1
ATOM 721 C C . VAL A 1 93 ? 1.898 9.076 -5.919 1.00 95.00 93 VAL A C 1
ATOM 723 O O . VAL A 1 93 ? 2.733 9.919 -6.261 1.00 95.00 93 VAL A O 1
ATOM 726 N N . ALA A 1 94 ? 1.097 9.263 -4.866 1.00 94.12 94 ALA A N 1
ATOM 727 C CA . ALA A 1 94 ? 1.187 10.451 -4.021 1.00 94.12 94 ALA A CA 1
ATOM 728 C C . ALA A 1 94 ? 2.562 10.551 -3.342 1.00 94.12 94 ALA A C 1
ATOM 730 O O . ALA A 1 94 ? 3.182 11.613 -3.371 1.00 94.12 94 ALA A O 1
ATOM 731 N N . GLN A 1 95 ? 3.083 9.436 -2.817 1.00 92.69 95 GLN A N 1
ATOM 732 C CA . GLN A 1 95 ? 4.419 9.391 -2.222 1.00 92.69 95 GLN A CA 1
ATOM 733 C C . GLN A 1 95 ? 5.516 9.765 -3.227 1.00 92.69 95 GLN A C 1
ATOM 735 O O . GLN A 1 95 ? 6.416 10.530 -2.886 1.00 92.69 95 GLN A O 1
ATOM 740 N N . LYS A 1 96 ? 5.427 9.274 -4.470 1.00 92.19 96 LYS A N 1
ATOM 741 C CA . LYS A 1 96 ? 6.382 9.612 -5.537 1.00 92.19 96 LYS A CA 1
ATOM 742 C C . LYS A 1 96 ? 6.352 11.106 -5.843 1.00 92.19 96 LYS A C 1
ATOM 744 O O . LYS A 1 96 ? 7.390 11.754 -5.874 1.00 92.19 96 LYS A O 1
ATOM 749 N N . THR A 1 97 ? 5.148 11.661 -5.964 1.00 91.81 97 THR A N 1
ATOM 750 C CA . THR A 1 97 ? 4.942 13.091 -6.227 1.00 91.81 97 THR A CA 1
ATOM 751 C C . THR A 1 97 ? 5.557 13.965 -5.130 1.00 91.81 97 THR A C 1
ATOM 753 O O . THR A 1 97 ? 6.174 14.983 -5.433 1.00 91.81 97 THR A O 1
ATOM 756 N N . LEU A 1 98 ? 5.416 13.574 -3.859 1.00 89.75 98 LEU A N 1
ATOM 757 C CA . LEU A 1 98 ? 6.029 14.290 -2.737 1.00 89.75 98 LEU A CA 1
ATOM 758 C C . LEU A 1 98 ? 7.561 14.222 -2.788 1.00 89.75 98 LEU A C 1
ATOM 760 O O . LEU A 1 98 ? 8.210 15.256 -2.658 1.00 89.75 98 LEU A O 1
ATOM 764 N N . GLN A 1 99 ? 8.132 13.040 -3.044 1.00 85.81 99 GLN A N 1
ATOM 765 C CA . GLN A 1 99 ? 9.584 12.868 -3.172 1.00 85.81 99 GLN A CA 1
ATOM 766 C C . GLN A 1 99 ? 10.169 13.718 -4.308 1.00 85.81 99 GLN A C 1
ATOM 768 O O . GLN A 1 99 ? 11.188 14.384 -4.116 1.00 85.81 99 GLN A O 1
ATOM 773 N N . ASP A 1 100 ? 9.497 13.754 -5.461 1.00 84.94 100 ASP A N 1
ATOM 774 C CA . ASP A 1 100 ? 9.916 14.570 -6.602 1.00 84.94 100 ASP A CA 1
ATOM 775 C C . ASP A 1 100 ? 9.870 16.074 -6.253 1.00 84.94 100 ASP A C 1
ATOM 777 O O . ASP A 1 100 ? 10.792 16.828 -6.573 1.00 84.94 100 ASP A O 1
ATOM 781 N N . GLN A 1 101 ? 8.840 16.530 -5.529 1.00 83.50 101 GLN A N 1
ATOM 782 C CA . GLN A 1 101 ? 8.727 17.928 -5.087 1.00 83.50 101 GLN A CA 1
ATOM 783 C C . GLN A 1 101 ? 9.798 18.337 -4.065 1.00 83.50 101 GLN A C 1
ATOM 785 O O . GLN A 1 101 ? 10.306 19.460 -4.130 1.00 83.50 101 GLN A O 1
ATOM 790 N N . GLU A 1 102 ? 10.145 17.463 -3.119 1.00 78.00 102 GLU A N 1
ATOM 791 C CA . GLU A 1 102 ? 11.189 17.729 -2.120 1.00 78.00 102 GLU A CA 1
ATOM 792 C C . GLU A 1 102 ? 12.585 17.795 -2.745 1.00 78.00 102 GLU A C 1
ATOM 794 O O . GLU A 1 102 ? 13.395 18.649 -2.366 1.00 78.00 102 GLU A O 1
ATOM 799 N N . PHE A 1 103 ? 12.847 16.954 -3.750 1.00 68.19 103 PHE A N 1
ATOM 800 C CA . PHE A 1 103 ? 14.083 17.002 -4.526 1.00 68.19 103 PHE A CA 1
ATOM 801 C C . PHE A 1 103 ? 14.245 18.352 -5.239 1.00 68.19 103 PHE A C 1
ATOM 803 O O . PHE A 1 103 ? 15.294 18.984 -5.139 1.00 68.19 103 PHE A O 1
ATOM 810 N N . HIS A 1 104 ? 13.182 18.857 -5.873 1.00 63.69 104 HIS A N 1
ATOM 811 C CA . HIS A 1 104 ? 13.202 20.155 -6.557 1.00 63.69 104 HIS A CA 1
ATOM 812 C C . HIS A 1 104 ? 13.303 21.374 -5.628 1.00 63.69 104 HIS A C 1
ATOM 814 O O . HIS A 1 104 ? 13.700 22.441 -6.085 1.00 63.69 104 HIS A O 1
ATOM 820 N N . ARG A 1 105 ? 12.943 21.256 -4.344 1.00 59.62 105 ARG A N 1
ATOM 821 C CA . ARG A 1 105 ? 13.102 22.345 -3.359 1.00 59.62 105 ARG A CA 1
ATOM 822 C C . ARG A 1 105 ? 14.499 22.419 -2.746 1.00 59.62 105 ARG A C 1
ATOM 824 O O . ARG A 1 105 ? 14.828 23.437 -2.144 1.00 59.62 105 ARG A O 1
ATOM 831 N N . SER A 1 106 ? 15.269 21.341 -2.855 1.00 57.81 106 SER A N 1
ATOM 832 C CA . SER A 1 106 ? 16.572 21.180 -2.200 1.00 57.81 106 SER A CA 1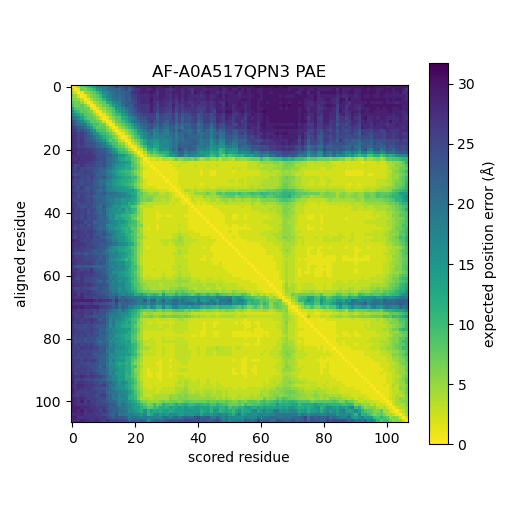
ATOM 833 C C . SER A 1 106 ? 17.758 21.311 -3.169 1.00 57.81 106 SER A C 1
ATOM 835 O O . SER A 1 106 ? 18.900 21.176 -2.731 1.00 57.81 106 SER A O 1
ATOM 837 N N . ALA A 1 107 ? 17.488 21.551 -4.458 1.00 53.00 107 ALA A N 1
ATOM 838 C CA . ALA A 1 107 ? 18.455 21.770 -5.540 1.00 53.00 107 ALA A CA 1
ATOM 839 C C . ALA A 1 107 ? 18.522 23.253 -5.931 1.00 53.00 107 ALA A C 1
ATOM 841 O O . ALA A 1 107 ? 19.637 23.715 -6.260 1.00 53.00 107 ALA A O 1
#

Sequence (107 aa):
MSIKHTHHQAHTHHGHHHLKNDAGLPAILDLLEDTAVEMDDVIRSLEKSETLSTLVRTEAESVVKASVFTREVKSLKHAVALLGLNRLHALLVAQKTLQDQEFHRSA